Protein AF-A0A318JU76-F1 (afdb_monomer_lite)

Foldseek 3Di:
DDDPPPCQQVPLLVVLLVQLLVQLQVCCCPPVVHNVRSNVRSNVRSRVRSVVVNVVRVPD

Radius of gyration: 13.66 Å; chains: 1; bounding box: 42×14×29 Å

InterPro domains:
  IPR058598 Glycine zipper-like domain [PF26273] (7-54)

Organism: NCBI:txid228006

Structure (mmCIF, N/CA/C/O backbone):
data_AF-A0A318JU76-F1
#
_entry.id   AF-A0A318JU76-F1
#
loop_
_atom_site.group_PDB
_atom_site.id
_atom_site.type_symbol
_atom_site.label_atom_id
_atom_site.label_alt_id
_atom_site.label_comp_id
_atom_site.label_asym_id
_atom_site.label_entity_id
_atom_site.label_seq_id
_atom_site.pdbx_PDB_ins_code
_atom_site.Car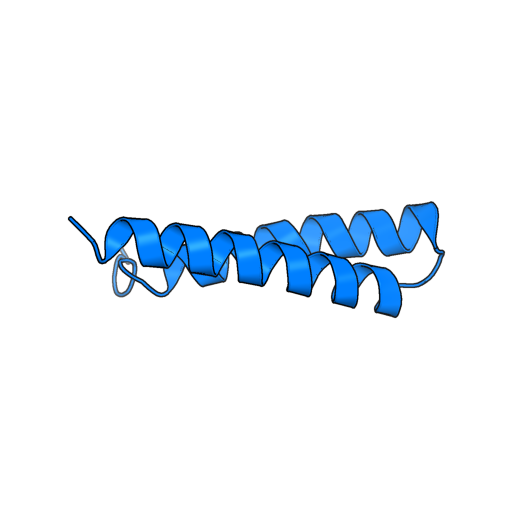tn_x
_atom_site.Cartn_y
_atom_site.Cartn_z
_atom_site.occupancy
_atom_site.B_iso_or_equiv
_atom_site.auth_seq_id
_atom_site.auth_comp_id
_atom_site.auth_asym_id
_atom_site.auth_atom_id
_atom_site.pdbx_PDB_model_num
ATOM 1 N N . MET A 1 1 ? -31.089 4.648 -11.141 1.00 39.38 1 MET A N 1
ATOM 2 C CA . MET A 1 1 ? -30.284 3.433 -11.394 1.00 39.38 1 MET A CA 1
ATOM 3 C C . MET A 1 1 ? -29.500 3.135 -10.120 1.00 39.38 1 MET A C 1
ATOM 5 O O . MET A 1 1 ? -28.479 3.762 -9.886 1.00 39.38 1 MET A O 1
ATOM 9 N N . SER A 1 2 ? -30.049 2.304 -9.229 1.00 44.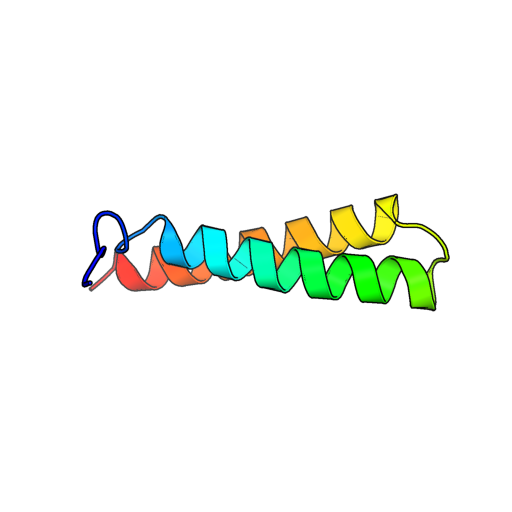16 2 SER A N 1
ATOM 10 C CA . SER A 1 2 ? -29.430 1.976 -7.936 1.00 44.16 2 SER A CA 1
ATOM 11 C C . SER A 1 2 ? -29.046 0.501 -7.968 1.00 44.16 2 SER A C 1
ATOM 13 O O . SER A 1 2 ? -29.880 -0.355 -7.705 1.00 44.16 2 SER A O 1
ATOM 15 N N . ASN A 1 3 ? -27.816 0.199 -8.386 1.00 49.75 3 ASN A N 1
ATOM 16 C CA . ASN A 1 3 ? -27.326 -1.176 -8.496 1.00 49.75 3 ASN A CA 1
ATOM 17 C C . ASN A 1 3 ? -26.404 -1.492 -7.312 1.00 49.75 3 ASN A C 1
ATOM 19 O O . ASN A 1 3 ? -25.180 -1.441 -7.427 1.00 49.75 3 ASN A O 1
ATOM 23 N N . ASN A 1 4 ? -26.998 -1.741 -6.143 1.00 56.84 4 ASN A N 1
ATOM 24 C CA . ASN A 1 4 ? -26.281 -1.965 -4.883 1.00 56.84 4 ASN A CA 1
ATOM 25 C C . ASN A 1 4 ? -26.249 -3.451 -4.471 1.00 56.84 4 ASN A C 1
ATOM 27 O O . ASN A 1 4 ? -26.477 -3.784 -3.311 1.00 56.84 4 ASN A O 1
ATOM 31 N N . GLU A 1 5 ? -25.967 -4.355 -5.409 1.00 56.41 5 GLU A N 1
ATOM 32 C CA . GLU A 1 5 ? -26.150 -5.809 -5.230 1.00 56.41 5 GLU A CA 1
ATOM 33 C C . GLU A 1 5 ? -24.927 -6.583 -4.684 1.00 56.41 5 GLU A C 1
ATOM 35 O O . GLU A 1 5 ? -24.696 -7.727 -5.050 1.00 56.41 5 GLU A O 1
ATOM 40 N N . GLY A 1 6 ? -24.119 -6.032 -3.770 1.00 49.12 6 GLY A N 1
ATOM 41 C CA . GLY A 1 6 ? -23.035 -6.857 -3.180 1.00 49.12 6 GLY A CA 1
ATOM 42 C C . GLY A 1 6 ? -22.087 -6.198 -2.177 1.00 49.12 6 GLY A C 1
ATOM 43 O O . GLY A 1 6 ? -21.019 -6.725 -1.871 1.00 49.12 6 GLY A O 1
ATOM 44 N N . LYS A 1 7 ? -22.442 -5.017 -1.669 1.00 50.72 7 LYS A N 1
ATOM 45 C CA . LYS A 1 7 ? -21.494 -4.021 -1.145 1.00 50.72 7 LYS A CA 1
ATOM 46 C C . LYS A 1 7 ? -21.071 -4.154 0.332 1.00 50.72 7 LYS A C 1
ATOM 48 O O . LYS A 1 7 ? -20.514 -3.193 0.866 1.00 50.72 7 LYS A O 1
ATOM 53 N N . SER A 1 8 ? -21.307 -5.271 1.024 1.00 51.69 8 SER A N 1
ATOM 54 C CA . SER A 1 8 ? -20.992 -5.313 2.469 1.00 51.69 8 SER A CA 1
ATOM 55 C C . SER A 1 8 ? -19.578 -5.804 2.798 1.00 51.69 8 SER A C 1
ATOM 57 O O . SER A 1 8 ? -18.928 -5.194 3.642 1.00 51.69 8 SER A O 1
ATOM 59 N N . SER A 1 9 ? -19.058 -6.810 2.080 1.00 53.00 9 SER A N 1
ATOM 60 C CA . SER A 1 9 ? -17.727 -7.394 2.361 1.00 53.00 9 SER A CA 1
ATOM 61 C C . SER A 1 9 ? -16.753 -7.337 1.181 1.00 53.00 9 SER A C 1
ATOM 63 O O . SER A 1 9 ? -15.589 -6.972 1.326 1.00 53.00 9 SER A O 1
ATOM 65 N N . ALA A 1 10 ? -17.241 -7.573 -0.040 1.00 59.81 10 ALA A N 1
ATOM 66 C CA . ALA A 1 10 ? -16.415 -7.465 -1.245 1.00 59.81 10 ALA A CA 1
ATOM 67 C C . ALA A 1 10 ? -15.894 -6.035 -1.487 1.00 59.81 10 ALA A C 1
ATOM 69 O O . ALA A 1 10 ? -14.859 -5.847 -2.117 1.00 59.81 10 ALA A O 1
ATOM 70 N N . ASN A 1 11 ? -16.575 -5.021 -0.950 1.00 74.50 11 ASN A N 1
ATOM 71 C CA . ASN A 1 11 ? -16.202 -3.625 -1.150 1.00 74.50 11 ASN A CA 1
ATOM 72 C C . ASN A 1 11 ? -14.877 -3.231 -0.523 1.00 74.50 11 ASN A C 1
ATOM 74 O O . ASN A 1 11 ? -14.122 -2.512 -1.164 1.00 74.50 11 ASN A O 1
ATOM 78 N N . GLY A 1 12 ? -14.616 -3.641 0.720 1.00 82.94 12 GLY A N 1
ATOM 79 C CA . GLY A 1 12 ? -13.382 -3.257 1.408 1.00 82.94 12 GLY A CA 1
ATOM 80 C C . GLY A 1 12 ? -12.171 -3.779 0.648 1.00 82.94 12 GLY A C 1
ATOM 81 O O . GLY A 1 12 ? -11.269 -3.022 0.303 1.00 82.94 12 GLY A O 1
ATOM 82 N N . LEU A 1 13 ? -12.230 -5.059 0.286 1.00 86.44 13 LEU A N 1
ATOM 83 C CA . LEU A 1 13 ? -11.240 -5.738 -0.540 1.00 86.44 13 LEU A CA 1
ATOM 84 C C . LEU A 1 13 ? -11.098 -5.129 -1.936 1.00 86.44 13 LEU A C 1
ATOM 86 O O . LEU A 1 13 ? -9.982 -4.817 -2.333 1.00 86.44 13 LEU A O 1
ATOM 90 N N . ALA A 1 14 ? -12.197 -4.929 -2.668 1.00 86.38 14 ALA A N 1
ATOM 91 C CA . ALA A 1 14 ? -12.155 -4.385 -4.025 1.00 86.38 14 ALA A CA 1
ATOM 92 C C . ALA A 1 14 ? -11.622 -2.946 -4.056 1.00 86.38 14 ALA A C 1
ATOM 94 O O . 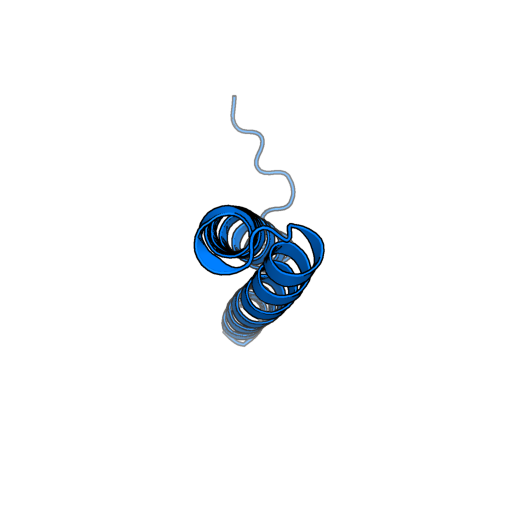ALA A 1 14 ? -10.803 -2.613 -4.907 1.00 86.38 14 ALA A O 1
ATOM 95 N N . VAL A 1 15 ? -12.044 -2.103 -3.107 1.00 86.81 15 VAL A N 1
ATOM 96 C CA . VAL A 1 15 ? -11.554 -0.724 -2.978 1.00 86.81 15 VAL A CA 1
ATOM 97 C C . VAL A 1 15 ? -10.088 -0.717 -2.555 1.00 86.81 15 VAL A C 1
ATOM 99 O O . VAL A 1 15 ? -9.292 -0.002 -3.157 1.00 86.81 15 VAL A O 1
ATOM 102 N N . GLY A 1 16 ? -9.710 -1.543 -1.576 1.00 91.06 16 GLY A N 1
ATOM 103 C CA . GLY A 1 16 ? -8.324 -1.690 -1.140 1.00 91.06 16 GLY A CA 1
ATOM 104 C C . GLY A 1 16 ? -7.408 -2.120 -2.283 1.00 91.06 16 GLY A C 1
ATOM 105 O O . GLY A 1 16 ? -6.404 -1.463 -2.539 1.00 91.06 16 GLY A O 1
ATOM 106 N N . LEU A 1 17 ? -7.786 -3.160 -3.030 1.00 91.31 17 LEU A N 1
ATOM 107 C CA . LEU A 1 17 ? -7.046 -3.628 -4.203 1.00 91.31 17 LEU A CA 1
ATOM 108 C C . LEU A 1 17 ? -6.978 -2.581 -5.311 1.00 91.31 17 LEU A C 1
ATOM 110 O O . LEU A 1 17 ? -5.897 -2.374 -5.844 1.00 91.31 17 LEU A O 1
ATOM 114 N N . ALA A 1 18 ? -8.081 -1.911 -5.650 1.00 90.25 18 ALA A N 1
ATOM 115 C CA . ALA A 1 18 ? -8.087 -0.893 -6.701 1.00 90.25 18 ALA A CA 1
ATOM 116 C C . ALA A 1 18 ? -7.164 0.288 -6.360 1.00 90.25 18 ALA A C 1
ATOM 118 O O . ALA A 1 18 ? -6.360 0.707 -7.192 1.00 90.25 18 ALA A O 1
ATOM 119 N N . LEU A 1 19 ? -7.235 0.785 -5.120 1.00 90.44 19 LEU A N 1
ATOM 120 C CA . LEU A 1 19 ? -6.369 1.862 -4.638 1.00 90.44 19 LEU A CA 1
ATOM 121 C C . LEU A 1 19 ? -4.907 1.411 -4.565 1.00 90.44 19 LEU A C 1
ATOM 123 O O . LEU A 1 19 ? -4.021 2.101 -5.065 1.00 90.44 19 LEU A O 1
ATOM 127 N N . GLY A 1 20 ? -4.663 0.233 -3.988 1.00 92.69 20 GLY A N 1
ATOM 128 C CA . GLY A 1 20 ? -3.333 -0.346 -3.859 1.00 92.69 20 GLY A CA 1
ATOM 129 C C . GLY A 1 20 ? -2.672 -0.585 -5.213 1.00 92.69 20 GLY A C 1
ATOM 130 O O . GLY A 1 20 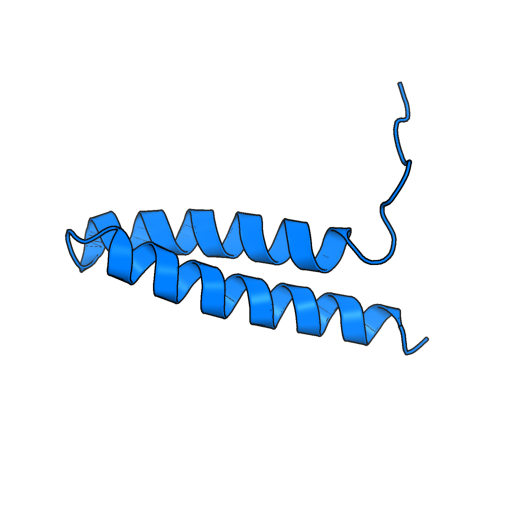? -1.543 -0.155 -5.415 1.00 92.69 20 GLY A O 1
ATOM 131 N N . LEU A 1 21 ? -3.378 -1.190 -6.171 1.00 92.06 21 LEU A N 1
ATOM 132 C CA . LEU A 1 21 ? -2.885 -1.404 -7.534 1.00 92.06 21 LEU A CA 1
ATOM 133 C C . LEU A 1 21 ? -2.618 -0.092 -8.262 1.00 92.06 21 LEU A C 1
ATOM 135 O O . LEU A 1 21 ? -1.547 0.052 -8.839 1.00 92.06 21 LEU A O 1
ATOM 139 N N . SER A 1 22 ? -3.548 0.866 -8.226 1.00 91.50 22 SER A N 1
ATOM 140 C CA . SER A 1 22 ? -3.356 2.154 -8.903 1.00 91.50 22 SER A CA 1
ATOM 141 C C . SER A 1 22 ? -2.116 2.878 -8.376 1.00 91.50 22 SER A C 1
ATOM 143 O O . SER A 1 22 ? -1.323 3.396 -9.160 1.00 91.50 22 SER A O 1
ATOM 145 N N . MET A 1 23 ? -1.929 2.887 -7.054 1.00 90.88 23 MET A N 1
ATOM 146 C CA . MET A 1 23 ? -0.777 3.520 -6.417 1.00 90.88 23 MET A CA 1
ATOM 147 C C . MET A 1 23 ? 0.509 2.728 -6.678 1.00 90.88 23 MET A C 1
ATOM 149 O O . MET A 1 23 ? 1.531 3.303 -7.031 1.00 90.88 23 MET A O 1
ATOM 153 N N . GLY A 1 24 ? 0.462 1.402 -6.545 1.00 92.56 24 GLY A N 1
ATOM 154 C CA . GLY A 1 24 ? 1.608 0.520 -6.736 1.00 92.56 24 GLY A CA 1
ATOM 155 C C . GLY A 1 24 ? 2.123 0.524 -8.169 1.00 92.56 24 GLY A C 1
ATOM 156 O O . GLY A 1 24 ? 3.323 0.639 -8.374 1.00 92.56 24 GLY A O 1
ATOM 157 N N . VAL A 1 25 ? 1.239 0.485 -9.168 1.00 91.62 25 VAL A N 1
ATOM 158 C CA . VAL A 1 25 ? 1.603 0.614 -10.588 1.00 91.62 25 VAL A CA 1
ATOM 159 C C . VAL A 1 25 ? 2.253 1.969 -10.856 1.00 91.62 25 VAL A C 1
ATOM 161 O O . VAL A 1 25 ? 3.316 2.015 -11.472 1.00 91.62 25 VAL A O 1
ATOM 164 N N . ALA A 1 26 ? 1.668 3.059 -10.348 1.00 90.31 26 ALA A N 1
ATOM 165 C CA . ALA A 1 26 ? 2.232 4.397 -10.504 1.00 90.31 26 ALA A CA 1
ATOM 166 C C . ALA A 1 26 ? 3.626 4.508 -9.860 1.00 90.31 26 ALA A C 1
ATOM 168 O O . ALA A 1 26 ? 4.553 5.019 -10.486 1.00 90.31 26 ALA A O 1
ATOM 169 N N . LEU A 1 27 ? 3.806 3.974 -8.648 1.00 87.94 27 LEU A N 1
ATOM 170 C CA . LEU A 1 27 ? 5.088 3.975 -7.937 1.00 87.94 27 LEU A CA 1
ATOM 171 C C . LEU A 1 27 ? 6.117 3.039 -8.585 1.00 87.94 27 LEU A C 1
ATOM 173 O O . LEU A 1 27 ? 7.282 3.395 -8.701 1.00 87.94 27 LEU A O 1
ATOM 177 N N . GLY A 1 28 ? 5.706 1.858 -9.044 1.00 90.88 28 GLY A N 1
ATOM 178 C CA . GLY A 1 28 ? 6.584 0.901 -9.719 1.00 90.88 28 GLY A CA 1
ATOM 179 C C . GLY A 1 28 ? 7.113 1.419 -11.045 1.00 90.88 28 GLY A C 1
ATOM 180 O O . GLY A 1 28 ? 8.287 1.225 -11.345 1.00 90.88 28 GLY A O 1
ATOM 181 N N . LEU A 1 29 ? 6.268 2.116 -11.809 1.00 88.69 29 LEU A N 1
ATOM 182 C CA . LEU A 1 29 ? 6.671 2.725 -13.071 1.00 88.69 29 LEU A CA 1
ATOM 183 C C . LEU A 1 29 ? 7.563 3.955 -12.855 1.00 88.69 29 LEU A C 1
ATOM 185 O O . LEU A 1 29 ? 8.503 4.152 -13.608 1.00 88.69 29 LEU A O 1
ATOM 189 N N . THR A 1 30 ? 7.299 4.765 -11.824 1.00 89.69 30 THR A N 1
ATOM 190 C CA . THR A 1 30 ? 8.057 6.007 -11.574 1.00 89.69 30 THR A CA 1
ATOM 191 C C . THR A 1 30 ? 9.371 5.805 -10.821 1.00 89.69 30 THR A C 1
ATOM 193 O O . THR A 1 30 ? 10.319 6.541 -11.072 1.00 89.69 30 THR A O 1
ATOM 196 N N . LEU A 1 31 ? 9.442 4.847 -9.891 1.00 88.25 31 LEU A N 1
ATOM 197 C CA . LEU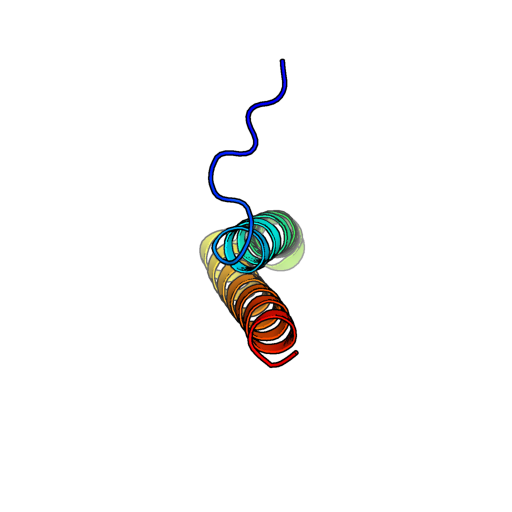 A 1 31 ? 10.619 4.640 -9.034 1.00 88.25 31 LEU A CA 1
ATOM 198 C C . LEU A 1 31 ? 11.501 3.480 -9.489 1.00 88.25 31 LEU A C 1
ATOM 200 O O . LEU A 1 31 ? 12.720 3.557 -9.375 1.00 88.25 31 LEU A O 1
ATOM 204 N N . PHE A 1 32 ? 10.888 2.388 -9.944 1.00 83.19 32 PHE A N 1
ATOM 205 C CA . PHE A 1 32 ? 11.592 1.130 -10.197 1.00 83.19 32 PHE A CA 1
ATOM 206 C C . PHE A 1 32 ? 11.693 0.789 -11.686 1.00 83.19 32 PHE A C 1
ATOM 208 O O . PHE A 1 32 ? 12.311 -0.223 -12.011 1.00 83.19 32 PHE A O 1
ATOM 215 N N . ASP A 1 33 ? 11.058 1.583 -12.561 1.00 86.12 33 ASP A N 1
ATOM 216 C CA . ASP A 1 33 ? 10.856 1.293 -13.992 1.00 86.12 33 ASP A CA 1
ATOM 217 C C . ASP A 1 33 ? 10.354 -0.150 -14.220 1.00 86.12 33 ASP A C 1
ATOM 219 O O . ASP A 1 33 ? 10.636 -0.820 -15.212 1.00 86.12 33 ASP A O 1
ATOM 223 N N . ASN A 1 34 ? 9.645 -0.688 -13.222 1.00 88.88 34 ASN A N 1
ATOM 224 C CA . ASN A 1 34 ? 9.311 -2.098 -13.146 1.00 88.88 34 ASN A CA 1
ATOM 225 C C . ASN A 1 34 ? 7.909 -2.276 -12.574 1.00 88.88 34 ASN A C 1
ATOM 227 O O . ASN A 1 34 ? 7.662 -2.227 -11.363 1.00 88.88 34 ASN A O 1
ATOM 231 N N . ILE A 1 35 ? 6.981 -2.534 -13.492 1.00 88.62 35 ILE A N 1
ATOM 232 C CA . ILE A 1 35 ? 5.578 -2.789 -13.181 1.00 88.62 35 ILE A CA 1
ATOM 233 C C . ILE A 1 35 ? 5.406 -4.000 -12.266 1.00 88.62 35 ILE A C 1
ATOM 235 O O . ILE A 1 35 ? 4.518 -3.972 -11.419 1.00 88.62 35 ILE A O 1
ATOM 239 N N . ALA A 1 36 ? 6.249 -5.032 -12.363 1.00 90.88 36 ALA A N 1
ATOM 240 C CA . ALA A 1 36 ? 6.102 -6.219 -11.522 1.00 90.88 36 ALA A CA 1
ATOM 241 C C . ALA A 1 36 ? 6.307 -5.888 -10.035 1.00 90.88 36 ALA A C 1
ATOM 243 O O . ALA A 1 36 ? 5.512 -6.314 -9.197 1.00 90.88 36 ALA A O 1
ATOM 244 N N . LEU A 1 37 ? 7.317 -5.069 -9.713 1.00 90.00 37 LEU A N 1
ATOM 245 C CA . LEU A 1 37 ? 7.549 -4.590 -8.346 1.00 90.00 37 LEU A CA 1
ATOM 246 C C . LEU A 1 37 ? 6.417 -3.675 -7.870 1.00 90.00 37 LEU A C 1
ATOM 248 O O . LEU A 1 37 ? 5.926 -3.836 -6.753 1.00 90.00 37 LEU A O 1
ATOM 252 N N . GLY A 1 38 ? 5.961 -2.761 -8.729 1.00 92.69 38 GLY A N 1
ATOM 253 C CA . GLY A 1 38 ? 4.842 -1.872 -8.423 1.00 92.69 38 GLY A CA 1
ATOM 254 C C . GLY A 1 38 ? 3.541 -2.606 -8.120 1.00 92.69 38 GLY A C 1
ATOM 255 O O . GLY A 1 38 ? 2.880 -2.334 -7.120 1.00 92.69 38 GLY A O 1
ATOM 256 N N . VAL A 1 39 ? 3.190 -3.578 -8.961 1.00 91.69 39 VAL A N 1
ATOM 257 C CA . VAL A 1 39 ? 2.005 -4.421 -8.788 1.00 91.69 39 VAL A CA 1
ATOM 258 C C . VAL A 1 39 ? 2.128 -5.262 -7.523 1.00 91.69 39 VAL A C 1
ATOM 260 O O . VAL A 1 39 ? 1.184 -5.285 -6.742 1.00 91.69 39 VAL A O 1
ATOM 263 N N . ALA A 1 40 ? 3.272 -5.905 -7.269 1.00 92.31 40 ALA A N 1
ATOM 264 C CA . ALA A 1 40 ? 3.469 -6.706 -6.060 1.00 92.31 40 ALA A CA 1
ATOM 265 C C . ALA A 1 40 ? 3.292 -5.868 -4.780 1.00 92.31 40 ALA A C 1
ATOM 267 O O . ALA A 1 40 ? 2.574 -6.275 -3.863 1.00 92.31 40 ALA A O 1
ATOM 268 N N . LEU A 1 41 ? 3.883 -4.669 -4.747 1.00 91.38 41 LEU A N 1
ATOM 269 C CA . LEU A 1 41 ? 3.757 -3.740 -3.625 1.00 91.38 41 LEU A CA 1
ATOM 270 C C . LEU A 1 41 ? 2.310 -3.245 -3.470 1.00 91.38 41 LEU A C 1
ATOM 272 O O . LEU A 1 41 ? 1.735 -3.296 -2.383 1.00 91.38 41 LEU A O 1
ATOM 276 N N . GLY A 1 42 ? 1.704 -2.807 -4.574 1.00 93.25 42 GLY A N 1
ATOM 277 C CA . GLY A 1 42 ? 0.344 -2.282 -4.606 1.00 93.25 42 GLY A CA 1
ATOM 278 C C . GLY A 1 42 ? -0.706 -3.304 -4.193 1.00 93.25 42 GLY A C 1
ATOM 279 O O . GLY A 1 42 ? -1.593 -3.000 -3.398 1.00 93.25 42 GLY A O 1
ATOM 280 N N . VAL A 1 43 ? -0.578 -4.538 -4.678 1.00 92.62 43 VAL A N 1
ATOM 281 C CA . VAL A 1 43 ? -1.445 -5.660 -4.308 1.00 92.62 43 VAL A CA 1
ATOM 282 C C . VAL A 1 43 ? -1.275 -6.004 -2.831 1.00 92.62 43 VAL A C 1
ATOM 284 O O . VAL A 1 43 ? -2.280 -6.148 -2.143 1.00 92.62 43 VAL A O 1
ATOM 287 N N . GLY A 1 44 ? -0.044 -6.070 -2.310 1.00 92.81 44 GLY A N 1
ATOM 288 C CA . GLY A 1 44 ? 0.206 -6.358 -0.893 1.00 92.81 44 GLY A CA 1
ATOM 289 C C . GLY A 1 44 ? -0.407 -5.319 0.052 1.00 92.81 44 GLY A C 1
ATOM 290 O O . GLY A 1 44 ? -1.087 -5.674 1.022 1.00 92.81 44 GLY A O 1
ATOM 291 N N . ILE A 1 45 ? -0.232 -4.032 -0.264 1.00 91.62 45 ILE A N 1
ATOM 292 C CA . ILE A 1 45 ? -0.815 -2.921 0.503 1.00 91.62 45 ILE A CA 1
ATOM 293 C C . ILE A 1 45 ? -2.342 -2.930 0.373 1.00 91.62 45 ILE A C 1
ATOM 295 O O . ILE A 1 45 ? -3.050 -2.863 1.379 1.00 91.62 45 ILE A O 1
ATOM 299 N N . GLY A 1 46 ? -2.858 -3.058 -0.851 1.00 92.44 46 GLY A N 1
ATOM 300 C CA . GLY A 1 46 ? -4.288 -3.023 -1.139 1.00 92.44 46 GLY A CA 1
ATOM 301 C C . GLY A 1 46 ? -5.071 -4.180 -0.520 1.00 92.44 46 GLY A C 1
ATOM 302 O O . GLY A 1 46 ? -6.143 -3.962 0.045 1.00 92.44 46 GLY A O 1
ATOM 303 N N . LEU A 1 47 ? -4.515 -5.395 -0.548 1.00 90.62 47 LEU A N 1
ATOM 304 C CA . LEU A 1 47 ? -5.072 -6.556 0.150 1.00 90.62 47 LEU A CA 1
ATOM 305 C C . LEU A 1 47 ? -5.084 -6.341 1.657 1.00 90.62 47 LEU A C 1
ATOM 307 O O . LEU A 1 47 ? -6.116 -6.548 2.283 1.00 90.62 47 LEU A O 1
ATOM 311 N N . THR A 1 48 ? -3.968 -5.906 2.243 1.00 91.19 48 THR A N 1
ATOM 312 C CA . THR A 1 48 ? -3.878 -5.697 3.695 1.00 91.19 48 THR A CA 1
ATOM 313 C C . THR A 1 48 ? -4.872 -4.636 4.160 1.00 91.19 48 THR A C 1
ATOM 315 O O . THR A 1 48 ? -5.612 -4.868 5.114 1.00 91.19 48 THR A O 1
ATOM 318 N N . ALA A 1 49 ? -4.952 -3.506 3.453 1.00 88.31 49 ALA A N 1
ATOM 319 C CA . ALA A 1 49 ? -5.893 -2.432 3.752 1.00 88.31 49 ALA A CA 1
ATOM 320 C C . ALA A 1 49 ? -7.351 -2.874 3.558 1.00 88.31 49 ALA A C 1
ATOM 322 O O . ALA A 1 49 ? -8.193 -2.628 4.421 1.00 88.31 49 ALA A O 1
ATOM 323 N N . GLY A 1 50 ? -7.650 -3.567 2.457 1.00 89.25 50 GLY A N 1
ATOM 324 C CA . GLY A 1 50 ? -8.996 -4.047 2.161 1.00 89.25 50 GLY A CA 1
ATOM 325 C C . GLY A 1 50 ? -9.477 -5.130 3.127 1.00 89.25 50 GLY A C 1
ATOM 326 O O . GLY A 1 50 ? -10.627 -5.091 3.563 1.00 89.25 50 GLY A O 1
ATOM 327 N N . LEU A 1 51 ? -8.589 -6.047 3.524 1.00 87.69 51 LEU A N 1
ATOM 328 C CA . LEU A 1 51 ? -8.848 -7.056 4.553 1.00 87.69 51 LEU A CA 1
ATOM 329 C C . LEU A 1 51 ? -9.022 -6.417 5.928 1.00 87.69 51 LEU A C 1
ATOM 331 O 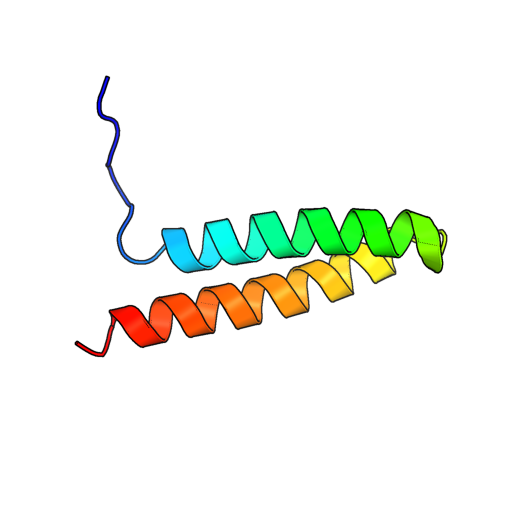O . LEU A 1 51 ? -9.941 -6.790 6.648 1.00 87.69 51 LEU A O 1
ATOM 335 N N . ALA A 1 52 ? -8.171 -5.459 6.304 1.00 86.69 52 ALA A N 1
ATOM 336 C CA . ALA A 1 52 ? -8.313 -4.738 7.565 1.00 86.69 52 ALA A CA 1
ATOM 337 C C . ALA A 1 52 ? -9.660 -4.005 7.628 1.00 86.69 52 ALA A C 1
ATOM 339 O O . ALA A 1 52 ? -10.366 -4.092 8.629 1.00 86.69 52 ALA A O 1
ATOM 340 N N . TYR A 1 53 ? -10.056 -3.354 6.533 1.00 83.06 53 TYR A N 1
ATOM 341 C CA . TYR A 1 53 ? -11.335 -2.661 6.431 1.00 83.06 53 TYR A CA 1
ATOM 342 C C . TYR A 1 53 ? -12.539 -3.618 6.487 1.00 83.06 53 TYR A C 1
ATOM 344 O O . TYR A 1 53 ? -13.531 -3.318 7.152 1.00 83.06 53 TYR A O 1
ATOM 352 N N . ASP A 1 54 ? -12.454 -4.780 5.830 1.00 81.75 54 ASP A N 1
ATOM 353 C CA . ASP A 1 54 ? -13.488 -5.821 5.905 1.00 81.75 54 ASP A CA 1
ATOM 354 C C . ASP A 1 54 ? -13.607 -6.410 7.319 1.00 81.75 54 ASP A C 1
ATOM 356 O O . ASP A 1 54 ? -14.714 -6.534 7.850 1.00 81.75 54 ASP A O 1
ATOM 360 N N . ARG A 1 55 ? -12.474 -6.686 7.983 1.00 77.38 55 ARG A N 1
ATOM 361 C CA . ARG A 1 55 ? -12.464 -7.189 9.364 1.00 77.38 55 ARG A CA 1
ATOM 362 C C . ARG A 1 55 ? -13.114 -6.215 10.341 1.00 77.38 55 ARG A C 1
ATOM 364 O O . ARG A 1 55 ? -13.873 -6.660 11.197 1.00 77.38 55 ARG A O 1
ATOM 371 N N . THR A 1 56 ? -12.873 -4.913 10.199 1.00 75.00 56 THR A N 1
ATOM 372 C CA . THR A 1 56 ? -13.487 -3.891 11.063 1.00 75.00 56 THR A CA 1
ATOM 373 C C . THR A 1 56 ? -15.011 -3.850 10.918 1.00 75.00 56 THR A C 1
ATOM 375 O O . THR A 1 56 ? -15.701 -3.592 11.897 1.00 75.00 56 THR A O 1
ATOM 378 N N . ARG A 1 57 ? -15.563 -4.159 9.734 1.00 68.00 57 ARG A N 1
ATOM 379 C CA . ARG A 1 57 ? -17.022 -4.204 9.518 1.00 68.00 57 ARG A CA 1
ATOM 380 C C . ARG A 1 57 ? -17.699 -5.492 9.983 1.00 68.00 57 ARG A C 1
ATOM 382 O O . ARG A 1 57 ? -18.902 -5.482 10.201 1.00 68.00 57 ARG A O 1
ATOM 389 N N . ARG A 1 58 ? -16.967 -6.603 10.099 1.00 60.81 58 ARG A N 1
ATOM 390 C CA . ARG A 1 58 ? -17.525 -7.889 10.569 1.00 60.81 58 ARG A CA 1
ATOM 391 C C . ARG A 1 58 ? -17.561 -8.012 12.097 1.00 60.81 58 ARG A C 1
ATOM 393 O O . ARG A 1 58 ? -18.061 -9.016 12.592 1.00 60.81 58 ARG A O 1
ATOM 400 N N . GLY A 1 59 ? -17.013 -7.036 12.823 1.00 58.09 59 GLY A N 1
ATOM 401 C CA . GLY A 1 59 ? -16.898 -7.051 14.284 1.00 58.09 59 GLY A CA 1
ATOM 402 C C . GLY A 1 59 ? -17.891 -6.169 15.048 1.00 58.09 59 GLY A C 1
ATOM 403 O O . GLY A 1 59 ? -17.716 -6.031 16.255 1.00 58.09 59 GLY A O 1
ATOM 404 N N . SER A 1 60 ? -18.880 -5.558 14.385 1.00 46.91 60 SER A N 1
ATOM 405 C CA . SER A 1 60 ? -19.875 -4.662 15.002 1.00 46.91 60 SER A CA 1
ATOM 406 C C . SER A 1 60 ? -21.294 -5.175 14.833 1.00 46.91 60 SER A C 1
ATOM 408 O O . SER A 1 60 ? -21.640 -5.451 13.661 1.00 46.91 60 SER A O 1
#

Secondary structure (DSSP, 8-state):
----SSTTTHHHHHHHHHHHHHHHHHHHHHHSS-HHHHHHHHHHHHHHHHHHHHHHHTT-

Sequence (60 aa):
MSNNEGKSSANGLAVGLALGLSMGVALGLTLFDNIALGVALGVGIGLTAGLAYDRTRRGS

pLDDT: mean 80.36, std 15.87, range [39.38, 93.25]